Protein AF-A0A0B7BS51-F1 (afdb_monomer_lite)

Radius of gyration: 12.69 Å; chains: 1; bounding box: 28×21×38 Å

Secondary structure (DSSP, 8-state):
---SSPPP--SS--SS--HHIIIII-GGGHHHHHHHS-SS--TT----SSHHHHHHHHHHHHHHH-TT-

Sequence (69 aa):
M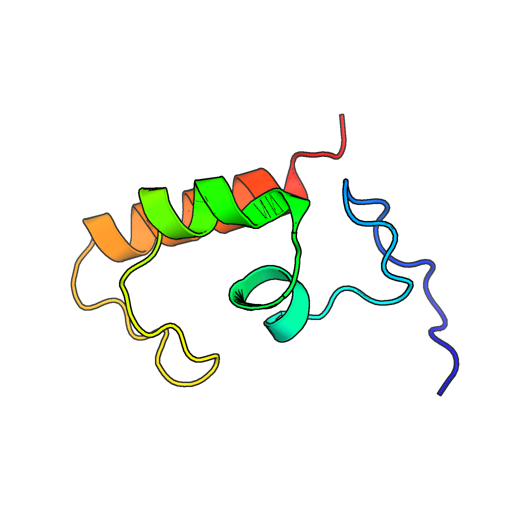NPTHLPYRTKCSHSCETVQHILLECPGLHKARQELLPPHLSVHNTLYTSLPQLQNTCRFYNLALAAHE

Structure (mmCIF, N/CA/C/O backbone):
data_AF-A0A0B7BS51-F1
#
_entry.id   AF-A0A0B7BS51-F1
#
loop_
_atom_site.group_PDB
_atom_site.id
_atom_site.type_symbol
_atom_site.label_atom_id
_atom_site.label_alt_id
_atom_site.label_comp_id
_atom_site.label_asym_id
_atom_site.label_entity_id
_atom_site.label_seq_id
_atom_site.pdbx_PDB_ins_code
_atom_site.Cartn_x
_atom_site.Cartn_y
_atom_site.Cartn_z
_atom_site.occupancy
_atom_site.B_iso_or_equiv
_atom_site.auth_seq_id
_atom_site.auth_comp_id
_atom_site.auth_asym_id
_atom_site.auth_atom_id
_atom_site.pdbx_PDB_model_num
ATOM 1 N N . MET A 1 1 ? -2.949 -0.763 -25.398 1.00 43.12 1 MET A N 1
ATOM 2 C CA . MET A 1 1 ? -2.875 0.707 -25.251 1.00 43.12 1 MET A CA 1
ATOM 3 C C . MET A 1 1 ? -1.441 1.056 -24.898 1.00 43.12 1 MET A C 1
ATOM 5 O O . MET A 1 1 ? -0.931 0.458 -23.962 1.00 43.12 1 MET A O 1
ATOM 9 N N . ASN A 1 2 ? -0.784 1.933 -25.660 1.00 55.12 2 ASN A N 1
ATOM 10 C CA . ASN A 1 2 ? 0.557 2.418 -25.317 1.00 55.12 2 ASN A CA 1
ATOM 11 C C . ASN A 1 2 ? 0.419 3.620 -24.369 1.00 55.12 2 ASN A C 1
ATOM 13 O O . ASN A 1 2 ? -0.287 4.562 -24.734 1.00 55.12 2 ASN A O 1
ATOM 17 N N . PRO A 1 3 ? 1.037 3.606 -23.175 1.00 56.53 3 PRO A N 1
ATOM 18 C CA . PRO A 1 3 ? 0.996 4.747 -22.268 1.00 56.53 3 PRO A CA 1
ATOM 19 C C . PRO A 1 3 ? 1.716 5.948 -22.895 1.00 56.53 3 PRO A C 1
ATOM 21 O O . PRO A 1 3 ? 2.844 5.823 -23.365 1.00 56.53 3 PRO A O 1
ATOM 24 N N . THR A 1 4 ? 1.077 7.119 -22.895 1.00 63.75 4 THR A N 1
ATOM 25 C CA . THR A 1 4 ? 1.656 8.399 -23.355 1.00 63.75 4 THR A CA 1
ATOM 26 C C . THR A 1 4 ? 2.666 8.996 -22.376 1.00 63.75 4 THR A C 1
ATOM 28 O O . THR A 1 4 ? 3.390 9.923 -22.728 1.00 63.75 4 THR A O 1
ATOM 31 N N . HIS A 1 5 ? 2.735 8.460 -21.159 1.00 57.53 5 HIS A N 1
ATOM 32 C CA . HIS A 1 5 ? 3.698 8.848 -20.140 1.00 57.53 5 HIS A CA 1
ATOM 33 C C . HIS A 1 5 ? 4.603 7.660 -19.840 1.00 57.53 5 HIS A C 1
ATOM 35 O O . HIS A 1 5 ? 4.120 6.543 -19.649 1.00 57.53 5 HIS A O 1
ATOM 41 N N . LEU A 1 6 ? 5.915 7.909 -19.801 1.00 53.59 6 LEU A N 1
ATOM 42 C CA . LEU A 1 6 ? 6.871 6.929 -19.297 1.00 53.59 6 LEU A CA 1
ATOM 43 C C . LEU A 1 6 ? 6.428 6.504 -17.887 1.00 53.59 6 LEU A C 1
ATOM 45 O O . LEU A 1 6 ? 6.063 7.380 -17.095 1.00 53.59 6 LEU A O 1
ATOM 49 N N . PRO A 1 7 ? 6.432 5.196 -17.569 1.00 55.16 7 PRO A N 1
ATOM 50 C CA . PRO A 1 7 ? 6.125 4.743 -16.222 1.00 55.16 7 PRO A CA 1
ATOM 51 C C . PRO A 1 7 ? 7.042 5.467 -15.238 1.00 55.16 7 PRO A C 1
ATOM 53 O O . PRO A 1 7 ? 8.241 5.623 -15.495 1.00 55.16 7 PRO A O 1
ATOM 56 N N . TYR A 1 8 ? 6.460 5.937 -14.133 1.00 56.56 8 TYR A N 1
ATOM 57 C CA . TYR A 1 8 ? 7.226 6.491 -13.023 1.00 56.56 8 TYR A CA 1
ATOM 58 C C . TYR A 1 8 ? 8.328 5.484 -12.675 1.00 56.56 8 TYR A C 1
ATOM 60 O O . TYR A 1 8 ? 8.068 4.295 -12.504 1.00 56.56 8 TYR A O 1
ATOM 68 N N . ARG A 1 9 ? 9.582 5.942 -12.704 1.00 54.12 9 ARG A N 1
ATOM 69 C CA . ARG A 1 9 ? 10.767 5.090 -12.584 1.00 54.12 9 ARG A CA 1
ATOM 70 C C . ARG A 1 9 ? 10.906 4.573 -11.149 1.00 54.12 9 ARG A C 1
ATOM 72 O O . ARG A 1 9 ? 11.577 5.201 -10.340 1.00 54.12 9 ARG A O 1
ATOM 79 N N . THR A 1 10 ? 10.273 3.452 -10.838 1.00 55.81 10 THR A N 1
ATOM 80 C CA . THR A 1 10 ? 10.307 2.843 -9.504 1.00 55.81 10 THR A CA 1
ATOM 81 C C . THR A 1 10 ? 11.369 1.743 -9.408 1.00 55.81 10 THR A C 1
ATOM 83 O O . THR A 1 10 ? 11.988 1.343 -10.395 1.00 55.81 10 THR A O 1
ATOM 86 N N . LYS A 1 11 ? 11.578 1.200 -8.199 1.00 58.03 11 LYS A N 1
ATOM 87 C CA . LYS A 1 11 ? 12.403 -0.004 -7.955 1.00 58.03 11 LYS A CA 1
ATOM 88 C C . LYS A 1 11 ? 11.905 -1.257 -8.690 1.00 58.03 11 LYS A C 1
AT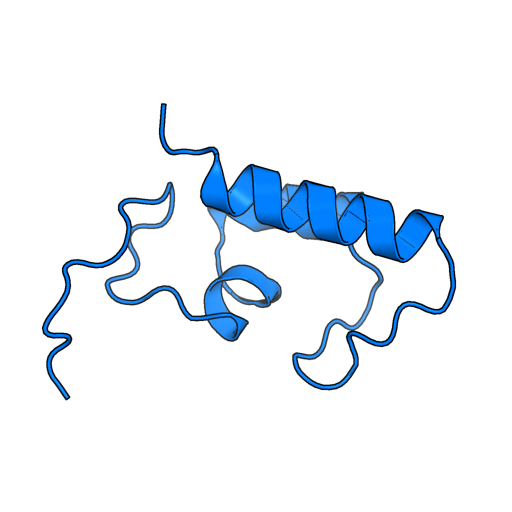OM 90 O O . LYS A 1 11 ? 12.556 -2.298 -8.610 1.00 58.03 11 LYS A O 1
ATOM 95 N N . CYS A 1 12 ? 10.758 -1.188 -9.361 1.00 62.22 12 CYS A N 1
ATOM 96 C CA . CYS A 1 12 ? 10.180 -2.295 -10.096 1.00 62.22 12 CYS A CA 1
ATOM 97 C C . CYS A 1 12 ? 10.396 -2.103 -11.598 1.00 62.22 12 CYS A C 1
ATOM 99 O O . CYS A 1 12 ? 10.091 -1.057 -12.160 1.00 62.22 12 CYS A O 1
ATOM 101 N N . SER A 1 13 ? 10.881 -3.138 -12.282 1.00 61.69 13 SER A N 1
ATOM 102 C CA . SER A 1 13 ? 11.126 -3.128 -13.733 1.00 61.69 13 SER A CA 1
ATOM 103 C C . SER A 1 13 ? 9.838 -3.159 -14.575 1.00 61.69 13 SER A C 1
ATOM 105 O O . SER A 1 13 ? 9.897 -3.418 -15.777 1.00 61.69 13 SER A O 1
ATOM 107 N N . HIS A 1 14 ? 8.670 -2.971 -13.954 1.00 65.88 14 HIS A N 1
ATOM 108 C CA . HIS A 1 14 ? 7.378 -3.142 -14.599 1.00 65.88 14 HIS A CA 1
ATOM 109 C C . HIS A 1 14 ? 7.037 -1.921 -15.461 1.00 65.88 14 HIS A C 1
ATOM 111 O O . HIS A 1 14 ? 7.082 -0.781 -15.006 1.00 65.88 14 HIS A O 1
ATOM 117 N N . SER A 1 15 ? 6.667 -2.157 -16.720 1.00 62.22 15 SER A N 1
ATOM 118 C CA . SER A 1 15 ? 6.432 -1.101 -17.717 1.00 62.22 15 SER A CA 1
ATOM 119 C C . SER A 1 15 ? 5.206 -0.225 -17.436 1.00 62.22 15 SER A C 1
ATOM 121 O O . SER A 1 15 ? 5.048 0.820 -18.062 1.00 62.22 15 SER A O 1
ATOM 123 N N . CYS A 1 16 ? 4.334 -0.644 -16.520 1.00 65.19 16 CYS A N 1
ATOM 124 C CA . CYS A 1 16 ? 3.163 0.088 -16.047 1.00 65.19 16 CYS A CA 1
ATOM 125 C C . CYS A 1 16 ? 2.908 -0.303 -14.592 1.00 65.19 16 CYS A C 1
ATOM 127 O O . CYS A 1 16 ? 2.448 -1.417 -14.330 1.00 65.19 16 CYS A O 1
ATOM 129 N N . GLU A 1 17 ? 3.191 0.594 -13.652 1.00 67.50 17 GLU A N 1
ATOM 130 C CA . GLU A 1 17 ? 2.732 0.423 -12.279 1.00 67.50 17 GLU A CA 1
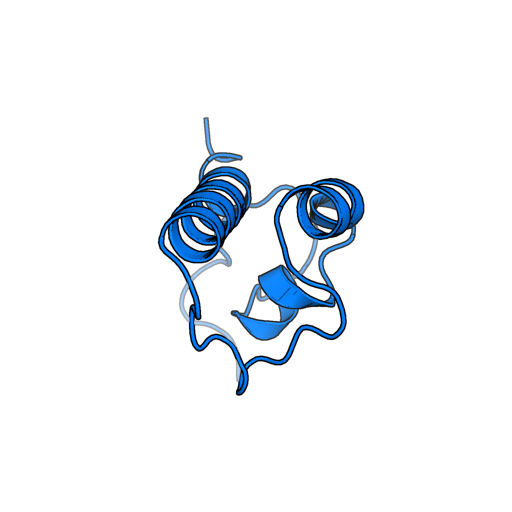ATOM 131 C C . GLU A 1 17 ? 1.295 0.927 -12.155 1.00 67.50 17 GLU A C 1
ATOM 133 O O . GLU A 1 17 ? 0.996 2.104 -12.349 1.00 67.50 17 GLU A O 1
ATOM 138 N N . THR A 1 18 ? 0.385 0.011 -11.852 1.00 80.75 18 THR A N 1
ATOM 139 C CA . THR A 1 18 ? -0.985 0.330 -11.451 1.00 80.75 18 THR A CA 1
ATOM 140 C C . THR A 1 18 ? -1.088 0.289 -9.929 1.00 80.75 18 THR A C 1
ATOM 142 O O . THR A 1 18 ? -0.233 -0.285 -9.252 1.00 80.75 18 THR A O 1
ATOM 145 N N . VAL A 1 19 ? -2.174 0.834 -9.370 1.00 80.56 19 VAL A N 1
ATOM 146 C CA . VAL A 1 19 ? -2.481 0.663 -7.937 1.00 80.56 19 VAL A CA 1
ATOM 147 C C . VAL A 1 19 ? -2.489 -0.821 -7.564 1.00 80.56 19 VAL A C 1
ATOM 149 O O . VAL A 1 19 ? -1.929 -1.195 -6.541 1.00 80.56 19 VAL A O 1
ATOM 152 N N . GLN A 1 20 ? -3.047 -1.680 -8.424 1.00 84.50 20 GLN A N 1
ATOM 153 C CA . GLN A 1 20 ? -3.024 -3.129 -8.233 1.00 84.50 20 GLN A CA 1
ATOM 154 C C . GLN A 1 20 ? -1.594 -3.679 -8.202 1.00 84.50 20 GLN A C 1
ATOM 156 O O . GLN A 1 20 ? -1.263 -4.454 -7.307 1.00 84.50 20 GLN A O 1
ATOM 161 N N . HIS A 1 21 ? -0.738 -3.245 -9.130 1.00 84.06 21 HIS A N 1
ATOM 162 C CA . HIS A 1 21 ? 0.645 -3.695 -9.175 1.00 84.06 21 HIS A CA 1
ATOM 163 C C . HIS A 1 21 ? 1.396 -3.327 -7.892 1.00 84.06 21 HIS A C 1
ATOM 165 O O . HIS A 1 21 ? 1.964 -4.194 -7.230 1.00 84.06 21 HIS A O 1
ATOM 171 N N . ILE A 1 22 ? 1.350 -2.054 -7.499 1.00 84.38 22 ILE A N 1
ATOM 172 C CA . ILE A 1 22 ? 2.011 -1.547 -6.290 1.00 84.38 22 ILE A CA 1
ATOM 173 C C . ILE A 1 22 ? 1.491 -2.286 -5.050 1.00 84.38 22 ILE A C 1
ATOM 175 O O . ILE A 1 22 ? 2.276 -2.751 -4.222 1.00 84.38 22 ILE A O 1
ATOM 179 N N . LEU A 1 23 ? 0.170 -2.443 -4.947 1.00 86.62 23 LEU A N 1
ATOM 180 C CA . LEU A 1 23 ? -0.484 -3.013 -3.775 1.00 86.62 23 LEU A CA 1
ATOM 181 C C . LEU A 1 23 ? -0.271 -4.530 -3.648 1.00 86.62 23 LEU A C 1
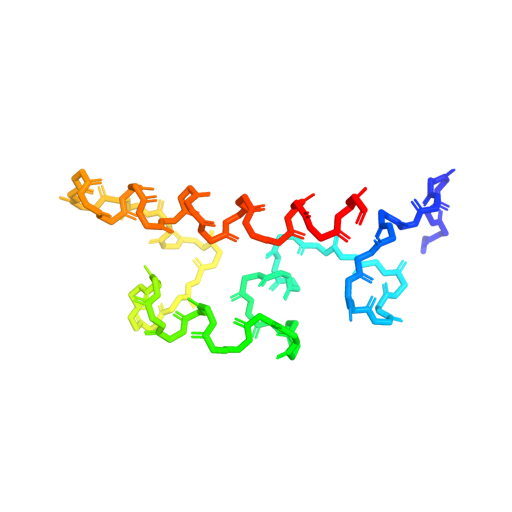ATOM 183 O O . LEU A 1 23 ? -0.093 -5.021 -2.532 1.00 86.62 23 LEU A O 1
ATOM 187 N N . LEU A 1 24 ? -0.284 -5.277 -4.759 1.00 86.50 24 LEU A N 1
ATOM 188 C CA . LEU A 1 24 ? -0.415 -6.742 -4.744 1.00 86.50 24 LEU A CA 1
ATOM 189 C C . LEU A 1 24 ? 0.706 -7.503 -5.464 1.00 86.50 24 LEU A C 1
ATOM 191 O O . LEU A 1 24 ? 0.951 -8.663 -5.131 1.00 86.50 24 LEU A O 1
ATOM 195 N N . GLU A 1 25 ? 1.432 -6.897 -6.399 1.00 85.94 25 GLU A N 1
ATOM 196 C CA . GLU A 1 25 ? 2.288 -7.653 -7.331 1.00 85.94 25 GLU A CA 1
ATOM 197 C C . GLU A 1 25 ? 3.765 -7.261 -7.236 1.00 85.94 25 GLU A C 1
ATOM 199 O O . GLU A 1 25 ? 4.626 -8.128 -7.351 1.00 85.94 25 GLU A O 1
ATOM 204 N N . CYS A 1 26 ? 4.071 -5.993 -6.948 1.00 86.12 26 CYS A N 1
ATOM 205 C CA . CYS A 1 26 ? 5.425 -5.447 -6.951 1.00 86.12 26 CYS A CA 1
ATOM 206 C C . CYS A 1 26 ? 6.350 -6.212 -5.978 1.00 86.12 26 CYS A C 1
ATOM 208 O O . CYS A 1 26 ? 6.160 -6.116 -4.755 1.00 86.12 26 CYS A O 1
ATOM 210 N N . PRO A 1 27 ? 7.369 -6.946 -6.478 1.00 85.50 27 PRO A N 1
ATOM 211 C CA . PRO A 1 27 ? 8.264 -7.741 -5.635 1.00 85.50 27 PRO A CA 1
ATOM 212 C C . PRO A 1 27 ? 9.096 -6.878 -4.682 1.00 85.50 27 PRO A C 1
ATOM 214 O O . PRO A 1 27 ? 9.307 -7.249 -3.528 1.00 85.50 27 PRO A O 1
ATOM 217 N N . GLY A 1 28 ? 9.507 -5.686 -5.133 1.00 83.88 28 GLY A N 1
ATOM 218 C CA . GLY A 1 28 ? 10.285 -4.733 -4.333 1.00 83.88 28 GLY A CA 1
ATOM 219 C C . GLY A 1 28 ? 9.539 -4.191 -3.110 1.00 83.88 28 GLY A C 1
ATOM 220 O O . GLY A 1 28 ? 10.167 -3.663 -2.194 1.00 83.88 28 GLY A O 1
ATOM 221 N N . LEU A 1 29 ? 8.215 -4.360 -3.065 1.00 86.81 29 LEU A N 1
ATOM 222 C CA . LEU A 1 29 ? 7.356 -3.925 -1.965 1.00 86.81 29 LEU A CA 1
ATOM 223 C C . LEU A 1 29 ? 6.870 -5.084 -1.088 1.00 86.81 29 LEU A C 1
ATOM 225 O O . LEU A 1 29 ? 6.123 -4.842 -0.143 1.00 86.81 29 LEU A O 1
ATOM 229 N N . HIS A 1 30 ? 7.295 -6.327 -1.348 1.00 88.19 30 HIS A N 1
ATOM 230 C CA . HIS A 1 30 ? 6.799 -7.504 -0.626 1.00 88.19 30 HIS A CA 1
ATOM 231 C C . HIS A 1 30 ? 6.971 -7.385 0.896 1.00 88.19 30 HIS A C 1
ATOM 233 O O . HIS A 1 30 ? 6.016 -7.582 1.645 1.00 88.19 30 HIS A O 1
ATOM 239 N N . LYS A 1 31 ? 8.164 -6.978 1.347 1.00 89.69 31 LYS A N 1
ATOM 240 C CA . LYS A 1 31 ? 8.457 -6.788 2.773 1.00 89.69 31 LYS A CA 1
ATOM 241 C C . LYS A 1 31 ? 7.611 -5.669 3.390 1.00 89.69 31 LYS A C 1
ATOM 243 O O . LYS A 1 31 ? 6.955 -5.881 4.401 1.00 89.69 31 LYS A O 1
ATOM 248 N N . ALA A 1 32 ? 7.559 -4.504 2.741 1.00 89.38 32 ALA A N 1
ATOM 249 C CA . ALA A 1 32 ? 6.763 -3.371 3.214 1.00 89.38 32 ALA A CA 1
ATOM 250 C C . ALA A 1 32 ? 5.265 -3.712 3.294 1.00 89.38 32 ALA A C 1
ATOM 252 O O . ALA A 1 32 ? 4.577 -3.267 4.208 1.00 89.38 32 ALA A O 1
ATOM 253 N N . ARG A 1 33 ? 4.766 -4.541 2.371 1.00 90.69 33 ARG A N 1
ATOM 254 C CA . ARG A 1 33 ? 3.384 -5.025 2.367 1.00 90.69 33 ARG A CA 1
ATOM 255 C C . ARG A 1 33 ? 3.078 -5.874 3.598 1.00 90.69 33 ARG A C 1
ATOM 257 O O . ARG A 1 33 ? 2.042 -5.673 4.211 1.00 90.69 33 ARG A O 1
ATOM 264 N N . GLN A 1 34 ? 3.976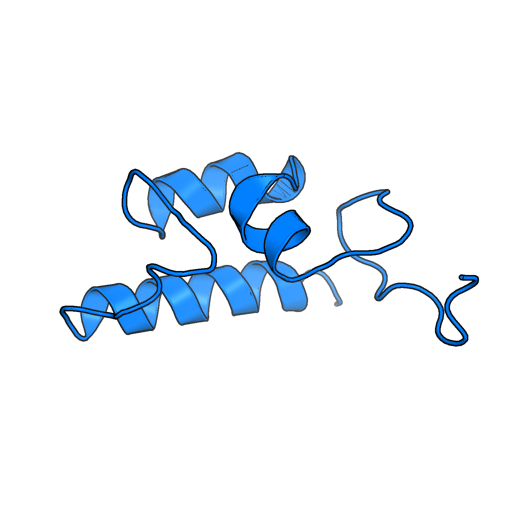 -6.785 3.971 1.00 89.81 34 GLN A N 1
ATOM 265 C CA . GLN A 1 34 ? 3.801 -7.628 5.159 1.00 89.81 34 GLN A CA 1
ATOM 266 C C . GLN A 1 34 ? 3.901 -6.837 6.469 1.00 89.81 34 GLN A C 1
ATOM 268 O O . GLN A 1 34 ? 3.225 -7.173 7.435 1.00 89.81 34 GLN A O 1
ATOM 273 N N . GLU A 1 35 ? 4.740 -5.801 6.509 1.00 91.25 35 GLU A N 1
ATOM 274 C CA . GLU A 1 35 ? 4.980 -5.017 7.726 1.00 91.25 35 GLU A CA 1
ATOM 275 C C . GLU A 1 35 ? 3.932 -3.923 7.963 1.00 91.25 35 GLU A C 1
ATOM 277 O O . GLU A 1 35 ? 3.619 -3.606 9.110 1.00 91.25 35 GLU A O 1
ATOM 282 N N . LEU A 1 36 ? 3.417 -3.310 6.894 1.00 89.75 36 LEU A N 1
ATOM 283 C CA . LEU A 1 36 ? 2.585 -2.108 6.991 1.00 89.75 36 LEU A CA 1
ATOM 284 C C . LEU A 1 36 ? 1.117 -2.365 6.662 1.00 89.75 36 LEU A C 1
ATOM 286 O O . LEU A 1 36 ? 0.248 -1.654 7.165 1.00 89.75 36 LEU A O 1
ATOM 290 N N . LEU A 1 37 ? 0.816 -3.347 5.815 1.00 88.69 37 LEU A N 1
ATOM 291 C CA . LEU A 1 37 ? -0.537 -3.543 5.321 1.00 88.69 37 LEU A CA 1
ATOM 292 C C . LEU A 1 37 ? -1.222 -4.745 5.988 1.00 88.69 37 LEU A C 1
ATOM 294 O O . LEU A 1 37 ? -0.562 -5.713 6.366 1.00 88.69 37 LEU A O 1
ATOM 298 N N . PRO A 1 38 ? -2.555 -4.697 6.155 1.00 85.31 38 PRO A N 1
ATOM 299 C CA . PRO A 1 38 ? -3.304 -5.814 6.715 1.00 85.31 38 PRO A CA 1
ATOM 300 C C . PRO A 1 38 ? -3.250 -7.062 5.814 1.00 85.31 38 PRO A C 1
ATOM 302 O O . PRO A 1 38 ? -3.030 -6.954 4.607 1.00 85.31 38 PRO A O 1
ATOM 305 N N . PRO A 1 39 ? -3.500 -8.260 6.372 1.00 79.31 39 PRO A N 1
ATOM 306 C CA . PRO A 1 39 ? -3.652 -9.475 5.578 1.00 79.31 39 PRO A CA 1
ATOM 307 C C . PRO A 1 39 ? -4.885 -9.390 4.661 1.00 79.31 39 PRO A C 1
ATOM 309 O O . PRO A 1 39 ? -5.851 -8.694 4.963 1.00 79.31 39 PRO A O 1
ATOM 312 N N . HIS A 1 40 ? -4.862 -10.138 3.553 1.00 79.88 40 HIS A N 1
ATOM 313 C CA . HIS A 1 40 ? -5.941 -10.196 2.550 1.00 79.88 40 HIS A CA 1
ATOM 314 C C . HIS A 1 40 ? -6.255 -8.862 1.855 1.00 79.88 40 HIS A C 1
ATOM 316 O O . HIS A 1 40 ? -7.415 -8.487 1.704 1.00 79.88 40 HIS A O 1
ATOM 322 N N . LEU A 1 41 ? -5.228 -8.148 1.399 1.00 80.12 41 LEU A N 1
ATOM 323 C CA . LEU A 1 41 ? -5.401 -6.918 0.624 1.00 80.12 41 LEU A CA 1
ATOM 324 C C . LEU A 1 41 ? -6.212 -7.146 -0.651 1.00 80.12 41 LEU A C 1
ATOM 326 O O . LEU A 1 41 ? -5.978 -8.091 -1.402 1.00 80.12 41 LEU A O 1
ATOM 330 N N . SER A 1 42 ? -7.116 -6.217 -0.918 1.00 79.25 42 SER A N 1
ATOM 331 C CA . SER A 1 42 ? -7.854 -6.092 -2.163 1.00 79.25 42 SER A CA 1
ATOM 332 C C . SER A 1 42 ? -7.940 -4.618 -2.524 1.00 79.25 42 SER A C 1
ATOM 334 O O . SER A 1 42 ? -8.089 -3.752 -1.665 1.00 79.25 42 SER A O 1
ATOM 336 N N . VAL A 1 43 ? -7.919 -4.326 -3.820 1.00 76.44 43 VAL A N 1
ATOM 337 C CA . VAL A 1 43 ? -8.137 -2.964 -4.329 1.00 76.44 43 VAL A CA 1
ATOM 338 C C . VAL A 1 43 ? -9.510 -2.420 -3.890 1.00 76.44 43 VAL A C 1
ATOM 340 O O . VAL A 1 43 ? -9.712 -1.212 -3.820 1.00 76.44 43 VAL A O 1
ATOM 343 N N . HIS A 1 44 ? -10.444 -3.313 -3.547 1.00 72.75 44 HIS A N 1
ATOM 344 C CA . HIS A 1 44 ? -11.801 -2.984 -3.114 1.00 72.75 44 HIS A CA 1
ATOM 345 C C . HIS A 1 44 ? -11.982 -2.915 -1.593 1.00 72.75 44 HIS A C 1
ATOM 347 O O . HIS A 1 44 ? -13.044 -2.493 -1.142 1.00 72.75 44 HIS A O 1
ATOM 353 N N . ASN A 1 45 ? -10.997 -3.347 -0.796 1.00 65.00 45 ASN A N 1
ATOM 354 C CA . ASN A 1 45 ? -11.135 -3.439 0.663 1.00 65.00 45 ASN A CA 1
ATOM 355 C C . ASN A 1 45 ? -10.251 -2.461 1.443 1.00 65.00 45 ASN A C 1
ATOM 357 O O . ASN A 1 45 ? -10.096 -2.613 2.653 1.00 65.00 45 ASN A O 1
ATOM 361 N N . THR A 1 46 ? -9.741 -1.419 0.787 1.00 61.84 46 THR A N 1
ATOM 362 C CA . THR A 1 46 ? -8.998 -0.303 1.395 1.00 61.84 46 THR A CA 1
ATOM 363 C C . THR A 1 46 ? -9.898 0.623 2.234 1.00 61.84 46 THR A C 1
ATOM 365 O O . THR A 1 46 ? -9.786 1.846 2.196 1.00 61.84 46 THR A O 1
ATOM 368 N N . LEU A 1 47 ? -10.821 0.049 3.006 1.00 61.53 47 LEU A N 1
ATOM 369 C CA . LEU A 1 47 ? -11.568 0.747 4.043 1.00 61.53 47 LEU A CA 1
ATOM 370 C C . LEU A 1 47 ? -10.750 0.669 5.333 1.00 61.53 47 LEU A C 1
ATOM 372 O O . LEU A 1 47 ? -10.631 -0.388 5.949 1.00 61.53 47 LEU A O 1
ATOM 376 N N . TYR A 1 48 ? -10.155 1.793 5.724 1.00 69.88 48 TYR A N 1
ATOM 377 C CA . TYR A 1 48 ? -9.361 1.883 6.945 1.00 69.88 48 TYR A CA 1
ATOM 378 C C . TYR A 1 48 ? -10.285 1.834 8.159 1.00 69.88 48 TYR A C 1
ATOM 380 O O . TYR A 1 48 ? -11.059 2.761 8.398 1.00 69.88 48 TYR A O 1
ATOM 388 N N . THR A 1 49 ? -10.205 0.758 8.939 1.00 74.88 49 THR A N 1
ATOM 389 C CA . THR A 1 49 ? -11.035 0.590 10.143 1.00 74.88 49 THR A CA 1
ATOM 390 C C . THR A 1 49 ? -10.460 1.332 11.350 1.00 74.88 49 THR A C 1
ATOM 392 O O . THR A 1 49 ? -11.124 1.455 12.376 1.00 74.88 49 THR A O 1
ATOM 395 N N . SER A 1 50 ? -9.225 1.840 11.244 1.00 84.88 50 SER A N 1
ATOM 396 C CA . SER A 1 50 ? -8.539 2.569 12.310 1.00 84.88 50 SER A CA 1
ATOM 397 C C . SER A 1 50 ? -7.495 3.558 11.771 1.00 84.88 50 SER A C 1
ATOM 399 O O . SER A 1 50 ? -6.941 3.381 10.683 1.00 84.88 50 SER A O 1
ATOM 401 N N . LEU A 1 51 ? -7.187 4.593 12.563 1.00 88.25 51 LEU A N 1
ATOM 402 C CA . LEU A 1 51 ? -6.143 5.575 12.245 1.00 88.25 51 LEU A CA 1
ATOM 403 C C . LEU A 1 51 ? -4.753 4.934 12.023 1.00 88.25 51 LEU A C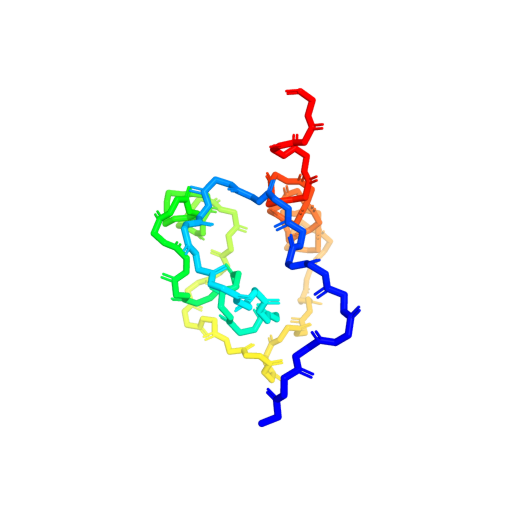 1
ATOM 405 O O . LEU A 1 51 ? -4.101 5.307 11.047 1.00 88.25 51 LEU A O 1
ATOM 409 N N . PRO A 1 52 ? -4.298 3.947 12.824 1.00 88.44 52 PRO A N 1
ATOM 410 C CA . PRO A 1 52 ? -3.026 3.268 12.570 1.00 88.44 52 PRO A CA 1
ATOM 411 C C . PRO A 1 52 ? -2.964 2.559 11.210 1.00 88.44 52 PRO A C 1
ATOM 413 O O . PRO A 1 52 ? -1.941 2.619 10.531 1.00 88.44 52 PRO A O 1
ATOM 416 N N . GLN A 1 53 ? -4.060 1.930 10.768 1.00 85.56 53 GLN A N 1
ATOM 417 C CA . GLN A 1 53 ? -4.122 1.311 9.437 1.00 85.56 53 GLN A CA 1
ATOM 418 C C . GLN A 1 53 ? -3.971 2.342 8.316 1.00 85.56 53 GLN A C 1
ATOM 420 O O . GLN A 1 53 ? -3.239 2.099 7.352 1.00 85.56 53 GLN A O 1
ATOM 425 N N . LEU A 1 54 ? -4.634 3.494 8.450 1.00 87.69 54 LEU A N 1
ATOM 426 C CA . LEU A 1 54 ? -4.493 4.594 7.500 1.00 87.69 54 LEU A CA 1
ATOM 427 C C . LEU A 1 54 ? -3.042 5.094 7.461 1.00 87.69 54 LEU A C 1
ATOM 429 O O . LEU A 1 54 ? -2.459 5.201 6.385 1.00 87.69 54 LEU A O 1
ATOM 433 N N . GLN A 1 55 ? -2.431 5.335 8.624 1.00 91.50 55 GLN A N 1
ATOM 434 C CA . GLN A 1 55 ? -1.046 5.806 8.724 1.00 91.50 55 GLN A CA 1
ATOM 435 C C . GLN A 1 55 ? -0.051 4.829 8.087 1.00 91.50 55 GLN A C 1
ATOM 437 O O . GLN A 1 55 ? 0.807 5.250 7.307 1.00 91.50 55 GLN A O 1
ATOM 442 N N . ASN A 1 56 ? -0.182 3.530 8.363 1.00 90.50 56 ASN A N 1
ATOM 443 C CA . ASN A 1 56 ? 0.692 2.525 7.766 1.00 90.50 56 ASN A CA 1
ATOM 444 C C . ASN A 1 56 ? 0.495 2.412 6.251 1.00 90.50 56 ASN A C 1
ATOM 446 O O . ASN A 1 56 ? 1.470 2.249 5.519 1.00 90.50 56 ASN A O 1
ATOM 450 N N . THR A 1 57 ? -0.737 2.566 5.767 1.00 87.69 57 THR A N 1
ATOM 451 C CA . THR A 1 57 ? -1.011 2.543 4.326 1.00 87.69 57 THR A CA 1
ATOM 452 C C . THR A 1 57 ? -0.430 3.767 3.624 1.00 87.69 57 THR A C 1
ATOM 454 O O . THR A 1 57 ? 0.223 3.626 2.591 1.00 87.69 57 THR A O 1
ATOM 457 N N . CYS A 1 58 ? -0.557 4.957 4.215 1.00 88.31 58 CYS A N 1
ATOM 458 C CA . CYS A 1 58 ? 0.135 6.151 3.727 1.00 88.31 58 CYS A CA 1
ATOM 459 C C . CYS A 1 58 ? 1.655 5.942 3.704 1.00 88.31 58 CYS A C 1
ATOM 461 O O . CYS A 1 58 ? 2.307 6.272 2.717 1.00 88.31 58 CYS A O 1
ATOM 463 N N . ARG A 1 59 ? 2.229 5.342 4.756 1.00 89.94 59 ARG A N 1
ATOM 464 C CA . ARG A 1 59 ? 3.663 5.027 4.811 1.00 89.94 59 ARG A CA 1
ATOM 465 C C . ARG A 1 59 ? 4.079 4.056 3.707 1.00 89.94 59 ARG A C 1
ATOM 467 O O . ARG A 1 59 ? 5.124 4.260 3.097 1.00 89.94 59 ARG A O 1
ATOM 474 N N . PHE A 1 60 ? 3.269 3.038 3.431 1.00 89.44 60 PHE A N 1
ATOM 475 C CA . PHE A 1 60 ? 3.509 2.091 2.346 1.00 89.44 60 PHE A CA 1
ATOM 476 C C . PHE A 1 60 ? 3.548 2.791 0.980 1.00 89.44 60 PHE A C 1
ATOM 478 O O . PHE A 1 60 ? 4.513 2.618 0.237 1.00 89.44 60 PHE A O 1
ATOM 485 N N . TYR A 1 61 ? 2.554 3.631 0.673 1.00 85.88 61 TYR A N 1
ATOM 486 C CA . TYR A 1 61 ? 2.533 4.375 -0.591 1.00 85.88 61 TYR A CA 1
ATOM 487 C C . TYR A 1 61 ? 3.656 5.404 -0.684 1.00 85.88 61 TYR A C 1
ATOM 489 O O . TYR A 1 61 ? 4.268 5.531 -1.738 1.00 85.88 61 TYR A O 1
ATOM 497 N N . ASN A 1 62 ? 4.003 6.072 0.416 1.00 86.00 62 ASN A N 1
ATOM 498 C CA . ASN A 1 62 ? 5.167 6.948 0.441 1.00 86.00 62 ASN A CA 1
ATOM 499 C C . ASN A 1 62 ? 6.455 6.169 0.160 1.00 86.00 62 ASN A C 1
ATOM 501 O O . ASN A 1 62 ? 7.272 6.657 -0.596 1.00 86.00 62 ASN A O 1
ATOM 505 N N . LEU A 1 63 ? 6.643 4.950 0.679 1.00 84.81 63 LEU A N 1
ATOM 506 C CA . LEU A 1 63 ? 7.813 4.125 0.337 1.00 84.81 63 LEU A CA 1
ATOM 507 C C . LEU A 1 63 ? 7.825 3.696 -1.136 1.00 84.81 63 LEU A C 1
ATOM 509 O O . LEU A 1 63 ? 8.890 3.666 -1.752 1.00 84.81 63 LEU A O 1
ATOM 513 N N . ALA A 1 64 ? 6.657 3.371 -1.692 1.00 80.69 64 ALA A N 1
ATOM 514 C CA . ALA A 1 64 ? 6.519 3.034 -3.106 1.00 80.69 64 ALA A CA 1
ATOM 515 C C . ALA A 1 64 ? 6.868 4.226 -4.014 1.00 80.69 64 ALA A C 1
ATOM 517 O O . ALA A 1 64 ? 7.548 4.048 -5.021 1.00 80.69 64 ALA A O 1
ATOM 518 N N . LEU A 1 65 ? 6.460 5.436 -3.619 1.00 75.62 65 LEU A N 1
ATOM 519 C CA . LEU A 1 65 ? 6.616 6.672 -4.393 1.00 75.62 65 LEU A CA 1
ATOM 520 C C . LEU A 1 65 ? 7.891 7.471 -4.065 1.00 75.62 65 LEU A C 1
ATOM 522 O O . LEU A 1 65 ? 8.291 8.311 -4.860 1.00 75.62 65 LEU A O 1
ATOM 526 N N . ALA A 1 66 ? 8.539 7.233 -2.922 1.00 64.56 66 ALA A N 1
ATOM 527 C CA . ALA A 1 66 ? 9.773 7.905 -2.496 1.00 64.56 66 ALA A CA 1
ATOM 528 C C . ALA A 1 66 ? 11.043 7.143 -2.892 1.00 64.56 66 ALA A C 1
ATOM 530 O O . ALA A 1 66 ? 12.143 7.590 -2.592 1.00 64.56 66 ALA A O 1
ATOM 531 N N . ALA A 1 67 ? 10.944 6.026 -3.617 1.00 52.72 67 ALA A N 1
ATOM 532 C CA . ALA A 1 67 ? 12.095 5.393 -4.269 1.00 52.72 67 ALA A CA 1
ATOM 533 C C . ALA A 1 67 ? 12.673 6.236 -5.440 1.00 52.72 67 ALA A C 1
ATOM 535 O O . ALA A 1 67 ? 13.216 5.679 -6.391 1.00 52.72 67 ALA A O 1
ATOM 536 N N . HIS A 1 68 ? 12.514 7.558 -5.366 1.00 48.66 68 HIS A N 1
ATOM 537 C CA . HIS A 1 68 ? 12.638 8.553 -6.424 1.00 48.66 68 HIS A CA 1
ATOM 538 C C . HIS A 1 68 ? 13.670 9.655 -6.124 1.00 48.66 68 HIS A C 1
ATOM 540 O O . HIS A 1 68 ? 13.747 10.609 -6.896 1.00 48.66 68 HIS A O 1
ATOM 546 N N . GLU A 1 69 ? 14.460 9.526 -5.054 1.00 37.50 69 GLU A N 1
ATOM 547 C CA . GLU A 1 69 ? 15.654 10.357 -4.814 1.00 37.50 69 GLU A CA 1
ATOM 548 C C . GLU A 1 69 ? 16.939 9.617 -5.204 1.00 37.50 69 GLU A C 1
ATOM 550 O O . GLU A 1 69 ? 17.097 8.440 -4.795 1.00 37.50 69 GLU A O 1
#

pLDDT: mean 75.39, std 14.17, range [37.5, 91.5]

Organism: NCBI:txid1028688

Foldseek 3Di:
DDDPDAADDWPAPDRHDDPCCLQPNGPVLPVLNVVQADPPDDPPPPPDPDPSNVVSVVVSVCVRNVSRD